Protein AF-A0A946L274-F1 (afdb_monomer)

Solvent-accessible surface area (backbone atoms only — not comparable to full-atom values): 2650 Å² total; per-residue (Å²): 87,68,54,74,50,78,45,82,48,100,73,31,50,34,39,40,36,39,42,49,77,88,68,91,53,98,86,58,90,79,73,46,68,47,75,45,78,40,72,69,130

Mean predicted aligned error: 5.47 Å

Sequence (41 aa):
VGISAKWISPVGPLSFSWAKPLKEQSDADLEPFQFRLGQMF

Foldseek 3Di:
DWDKDWDQDPQGIKIKIADDDPDDDPPDPDDRIDIDDDGDD

Radius of gyration: 13.29 Å; Cα contacts (8 Å, |Δi|>4): 61; chains: 1; bounding box: 31×9×36 Å

Structure (mmCIF, N/CA/C/O backbone):
data_AF-A0A946L274-F1
#
_entry.id   AF-A0A946L274-F1
#
loop_
_atom_site.group_PDB
_atom_site.id
_atom_site.type_symbol
_atom_site.label_atom_id
_atom_site.label_alt_id
_atom_site.label_comp_id
_atom_site.label_asym_id
_atom_site.label_entity_id
_atom_site.label_seq_id
_atom_site.pdbx_PDB_ins_code
_atom_site.Cartn_x
_atom_site.Cartn_y
_atom_site.Cartn_z
_atom_site.occupancy
_atom_site.B_iso_or_equiv
_atom_site.auth_seq_id
_atom_site.auth_comp_id
_atom_site.auth_asym_id
_atom_site.auth_atom_id
_atom_site.pdbx_PDB_model_num
ATOM 1 N N . VAL A 1 1 ? -1.143 4.872 10.883 1.00 90.25 1 VAL A N 1
ATOM 2 C CA . VAL A 1 1 ? 0.284 4.495 10.694 1.00 90.25 1 VAL A CA 1
ATOM 3 C C . VAL A 1 1 ? 0.390 3.516 9.539 1.00 90.25 1 VAL A C 1
ATOM 5 O O . VAL A 1 1 ? -0.574 2.795 9.303 1.00 90.25 1 VAL A O 1
ATOM 8 N N . GLY A 1 2 ? 1.502 3.488 8.809 1.00 92.50 2 GLY A N 1
ATOM 9 C CA . GLY A 1 2 ? 1.614 2.640 7.624 1.00 92.50 2 GLY A CA 1
ATOM 10 C C . GLY A 1 2 ? 3.042 2.434 7.141 1.00 92.50 2 GLY A C 1
ATOM 11 O O . GLY A 1 2 ? 3.969 3.068 7.643 1.00 92.50 2 GLY A O 1
ATOM 12 N N . ILE A 1 3 ? 3.181 1.551 6.157 1.00 95.44 3 ILE A N 1
ATOM 13 C CA . ILE A 1 3 ? 4.412 1.273 5.421 1.00 95.44 3 ILE A CA 1
ATOM 14 C C . ILE A 1 3 ? 4.220 1.6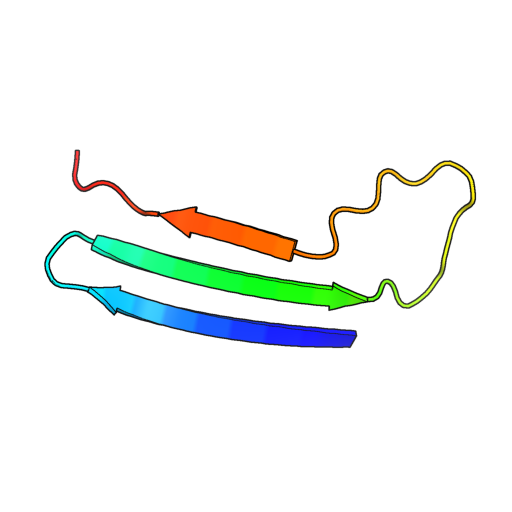46 3.954 1.00 95.44 3 ILE A C 1
ATOM 16 O O . ILE A 1 3 ? 3.125 1.529 3.405 1.00 95.44 3 ILE A O 1
ATOM 20 N N . SER A 1 4 ? 5.290 2.092 3.306 1.00 94.94 4 SER A N 1
ATOM 21 C CA . SER A 1 4 ? 5.277 2.332 1.865 1.00 94.94 4 SER A CA 1
ATOM 22 C C . SER A 1 4 ? 6.561 1.827 1.230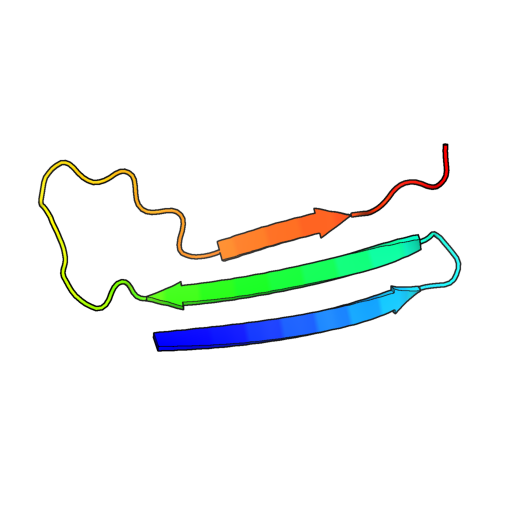 1.00 94.94 4 SER A C 1
ATOM 24 O O . SER A 1 4 ? 7.634 1.913 1.827 1.00 94.94 4 SER A O 1
ATOM 26 N N . ALA A 1 5 ? 6.432 1.293 0.022 1.00 94.50 5 ALA A N 1
ATOM 27 C CA . ALA A 1 5 ? 7.524 0.829 -0.808 1.00 94.50 5 ALA A CA 1
ATOM 28 C C . ALA A 1 5 ? 7.463 1.551 -2.151 1.00 94.50 5 ALA A C 1
ATOM 30 O O . ALA A 1 5 ? 6.418 1.621 -2.801 1.00 94.50 5 ALA A O 1
ATOM 31 N N . LYS A 1 6 ? 8.606 2.084 -2.573 1.00 92.31 6 LYS A N 1
ATOM 32 C CA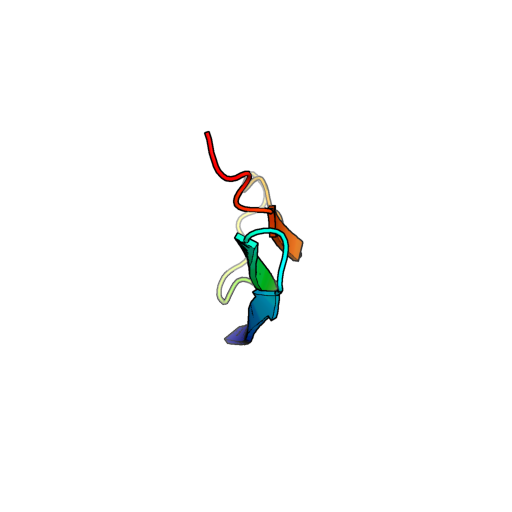 . LYS A 1 6 ? 8.788 2.665 -3.900 1.00 92.31 6 LYS A CA 1
ATOM 33 C C . LYS A 1 6 ? 9.851 1.856 -4.613 1.00 92.31 6 LYS A C 1
ATOM 35 O O . LYS A 1 6 ? 10.938 1.661 -4.074 1.00 92.31 6 LYS A O 1
ATOM 40 N N . TRP A 1 7 ? 9.530 1.397 -5.811 1.00 89.62 7 TRP A N 1
ATOM 41 C CA . TRP A 1 7 ? 10.434 0.606 -6.627 1.00 89.62 7 TRP A CA 1
ATOM 42 C C . TRP A 1 7 ? 10.462 1.169 -8.041 1.00 89.62 7 TRP A C 1
ATOM 44 O O . TRP A 1 7 ? 9.432 1.292 -8.697 1.00 89.62 7 TRP A O 1
ATOM 54 N N . ILE A 1 8 ? 11.650 1.538 -8.507 1.00 88.75 8 ILE A N 1
ATOM 55 C CA . ILE A 1 8 ? 11.857 1.924 -9.900 1.00 88.75 8 ILE A CA 1
ATOM 56 C C . ILE A 1 8 ? 12.133 0.635 -10.670 1.00 88.75 8 ILE A C 1
ATOM 58 O O . ILE A 1 8 ? 13.185 0.019 -10.495 1.00 88.75 8 ILE A O 1
ATOM 62 N N . SER A 1 9 ? 11.164 0.210 -11.477 1.00 86.50 9 SER A N 1
ATOM 63 C CA . SER A 1 9 ? 11.281 -0.975 -12.326 1.00 86.50 9 SER A CA 1
ATOM 64 C C . SER A 1 9 ? 11.646 -0.577 -13.765 1.00 86.50 9 SER A C 1
ATOM 66 O O . SER A 1 9 ? 11.419 0.574 -14.149 1.00 86.50 9 SER A O 1
ATOM 68 N N . PRO A 1 10 ? 12.152 -1.508 -14.597 1.00 82.94 10 PRO A N 1
ATOM 69 C CA . PRO A 1 10 ? 12.440 -1.243 -16.011 1.00 82.94 10 PRO A CA 1
ATOM 70 C C . PRO A 1 10 ? 11.235 -0.737 -16.822 1.00 82.94 10 PRO A C 1
ATOM 72 O O . PRO A 1 10 ? 11.423 -0.087 -17.843 1.00 82.94 10 PRO A O 1
ATOM 75 N N . VAL A 1 11 ? 10.009 -1.018 -16.363 1.00 82.94 11 VAL A N 1
ATOM 76 C CA . VAL A 1 11 ? 8.750 -0.624 -17.022 1.00 82.94 11 VAL A CA 1
ATOM 77 C C . VAL A 1 11 ? 8.117 0.641 -16.431 1.00 82.94 11 VAL A C 1
ATOM 79 O O . VAL A 1 11 ? 7.115 1.120 -16.950 1.00 82.94 11 VAL A O 1
ATOM 82 N N . GLY A 1 12 ? 8.703 1.203 -15.367 1.00 86.06 12 GLY A N 1
ATOM 83 C CA . GLY A 1 12 ? 8.263 2.463 -14.768 1.00 86.06 12 GLY A CA 1
ATOM 84 C C . GLY A 1 12 ? 8.288 2.472 -13.237 1.00 86.06 12 GLY A C 1
ATOM 85 O O . GLY A 1 12 ? 8.605 1.462 -12.592 1.00 86.06 12 GLY A O 1
ATOM 86 N N . PRO A 1 13 ? 7.989 3.630 -12.621 1.00 90.75 13 PRO A N 1
ATOM 87 C CA . PRO A 1 13 ? 7.945 3.766 -11.174 1.00 90.75 13 PRO A CA 1
ATOM 88 C C . PRO A 1 13 ? 6.718 3.051 -10.605 1.00 90.75 13 PRO A C 1
ATOM 90 O O . PRO A 1 13 ? 5.580 3.324 -10.980 1.00 90.75 13 PRO A O 1
ATOM 93 N N . LEU A 1 14 ? 6.959 2.165 -9.649 1.00 90.94 14 LEU A N 1
ATOM 94 C CA . LEU A 1 14 ? 5.941 1.442 -8.905 1.00 90.94 14 LEU A CA 1
ATOM 95 C C . LEU A 1 14 ? 5.914 1.975 -7.471 1.00 90.94 14 LEU A C 1
ATOM 97 O O . LEU A 1 14 ? 6.956 2.202 -6.851 1.00 90.94 14 LEU A O 1
ATOM 101 N N . SER A 1 15 ? 4.724 2.220 -6.934 1.00 92.38 15 SER A N 1
ATOM 102 C CA . SER A 1 15 ? 4.545 2.649 -5.544 1.00 92.38 15 SER A CA 1
ATOM 103 C C . SER A 1 15 ? 3.434 1.849 -4.891 1.00 92.38 15 SER A C 1
ATOM 105 O O . SER A 1 15 ? 2.336 1.774 -5.433 1.00 92.38 15 SER A O 1
ATOM 107 N N . PHE A 1 16 ? 3.721 1.293 -3.721 1.00 93.75 16 PHE A N 1
ATOM 108 C CA . PHE A 1 16 ? 2.788 0.532 -2.902 1.00 93.75 16 PHE A CA 1
ATOM 109 C C . PHE A 1 16 ? 2.756 1.149 -1.508 1.00 93.75 16 PHE A C 1
ATOM 111 O O . PHE A 1 16 ? 3.805 1.435 -0.930 1.00 93.75 16 PHE A O 1
ATOM 118 N N . SER A 1 17 ? 1.566 1.333 -0.959 1.00 94.00 17 SER A N 1
ATOM 119 C CA . SER A 1 17 ? 1.358 1.899 0.367 1.00 94.00 17 SER A CA 1
ATOM 120 C C . SER A 1 17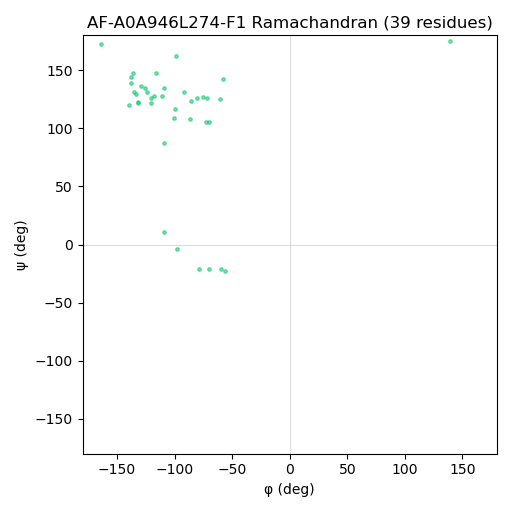 ? 0.319 1.072 1.102 1.00 94.00 17 SER A C 1
ATOM 122 O O . SER A 1 17 ? -0.754 0.806 0.569 1.00 94.00 17 SER A O 1
ATOM 124 N N . TRP A 1 18 ? 0.631 0.691 2.336 1.00 94.56 18 TRP A N 1
ATOM 125 C CA . TRP A 1 18 ? -0.326 0.100 3.258 1.00 94.56 18 TRP A CA 1
ATOM 126 C C . TRP A 1 18 ? -0.422 0.973 4.498 1.00 94.56 18 TRP A C 1
ATOM 128 O O . TRP A 1 18 ? 0.574 1.165 5.198 1.00 94.56 18 TRP A O 1
ATOM 138 N N . ALA A 1 19 ? -1.610 1.469 4.825 1.00 94.12 19 ALA A N 1
ATOM 139 C CA . ALA A 1 19 ? -1.812 2.284 6.012 1.00 94.12 19 ALA A CA 1
ATOM 140 C C . ALA A 1 19 ? -3.093 1.914 6.755 1.00 94.12 19 ALA A C 1
ATOM 142 O O . ALA A 1 19 ? -4.148 1.717 6.165 1.00 94.12 19 ALA A O 1
ATOM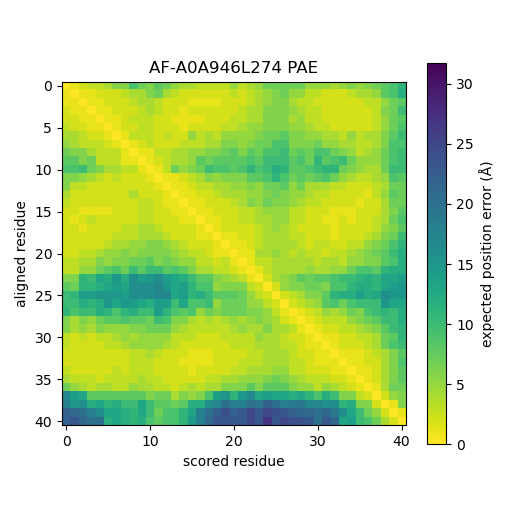 143 N N . LYS A 1 20 ? -2.995 1.885 8.088 1.00 90.19 20 LYS A N 1
ATOM 144 C CA . LYS A 1 20 ? -4.162 1.886 8.967 1.00 90.19 20 LYS A CA 1
ATOM 145 C C . LYS A 1 20 ? -4.508 3.335 9.343 1.00 90.19 20 LYS A C 1
ATOM 147 O O . LYS A 1 20 ? -3.597 4.068 9.773 1.00 90.19 20 LYS A O 1
ATOM 152 N N . PRO A 1 21 ? -5.782 3.756 9.229 1.00 86.12 21 PRO A N 1
ATOM 153 C CA . PRO A 1 21 ? -6.219 5.059 9.719 1.00 86.12 21 PRO A CA 1
ATOM 154 C C . PRO A 1 21 ? -5.940 5.197 11.221 1.00 86.12 21 PRO A C 1
ATOM 156 O O . PRO A 1 21 ? -6.054 4.243 11.986 1.00 86.12 21 PRO A O 1
ATOM 159 N N . LEU A 1 22 ? -5.536 6.395 11.646 1.00 85.19 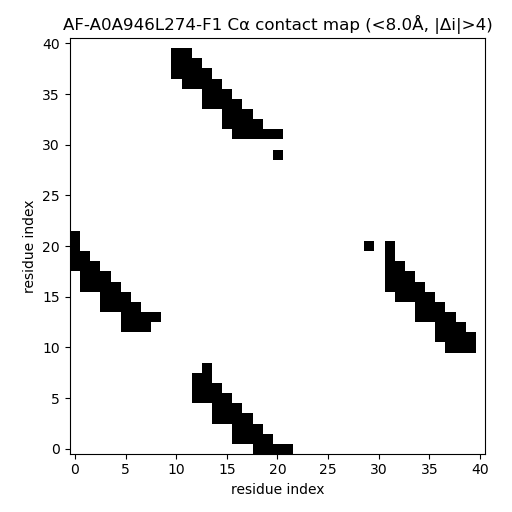22 LEU A N 1
ATOM 160 C CA . LEU A 1 22 ? -5.293 6.701 13.063 1.00 85.19 22 LEU A CA 1
ATOM 161 C C . LEU A 1 22 ? -6.594 6.959 13.837 1.00 85.19 22 LEU A C 1
ATOM 163 O O . LEU A 1 22 ? -6.617 6.847 15.057 1.00 85.19 22 LEU A O 1
ATOM 167 N N . LYS A 1 23 ? -7.664 7.308 13.120 1.00 84.44 23 LYS A N 1
ATOM 168 C CA . LYS A 1 23 ? -9.006 7.530 13.646 1.00 84.44 23 LYS A CA 1
ATOM 169 C C . LYS A 1 23 ? -9.995 6.929 12.658 1.00 84.44 23 LYS A C 1
ATOM 171 O O . LYS A 1 23 ? -10.006 7.324 11.495 1.00 84.44 23 LYS A O 1
ATOM 176 N N . GLU A 1 24 ? -10.777 5.967 13.119 1.00 76.38 24 GLU A N 1
ATOM 177 C CA . GLU A 1 24 ? -11.810 5.313 12.320 1.00 76.38 24 GLU A CA 1
ATOM 178 C C . GLU A 1 24 ? -13.086 6.164 12.419 1.00 76.38 24 GLU A C 1
ATOM 180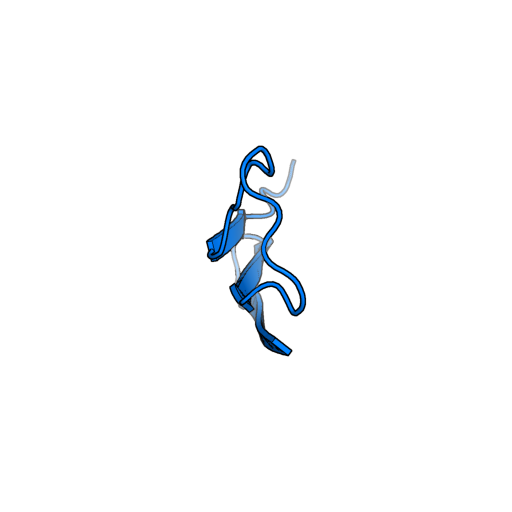 O O . GLU A 1 24 ? -13.526 6.520 13.513 1.00 76.38 24 GLU A O 1
ATOM 185 N N . GLN A 1 25 ? -13.612 6.589 11.271 1.00 81.62 25 GLN A N 1
ATOM 186 C CA . GLN A 1 25 ? -14.887 7.296 11.155 1.00 81.62 25 GLN A CA 1
ATOM 187 C C . GLN A 1 25 ? -15.840 6.330 10.456 1.00 81.62 25 GLN A C 1
ATOM 189 O O . GLN A 1 25 ? -15.467 5.773 9.429 1.00 81.62 25 GLN A O 1
ATOM 194 N N . SER A 1 26 ? -17.019 6.094 11.033 1.00 77.69 26 SER A N 1
ATOM 195 C CA . SER A 1 26 ? -17.935 5.022 10.612 1.00 77.69 26 SER A CA 1
ATOM 196 C C . SER A 1 26 ? -18.409 5.130 9.157 1.00 77.69 26 SER A C 1
ATOM 198 O O . SER A 1 26 ? -18.785 4.122 8.574 1.00 77.69 26 SER A O 1
ATOM 200 N N . ASP A 1 27 ? -18.335 6.329 8.580 1.00 82.38 27 ASP A N 1
ATOM 201 C CA . ASP A 1 27 ? -18.709 6.640 7.196 1.00 82.38 27 ASP A CA 1
ATOM 202 C C . ASP A 1 27 ? -17.493 6.948 6.299 1.00 82.38 27 ASP A C 1
ATOM 204 O O . ASP A 1 27 ? -17.644 7.459 5.191 1.00 82.38 27 ASP A O 1
ATOM 208 N N . ALA A 1 28 ? -16.265 6.704 6.771 1.00 80.81 28 ALA A N 1
ATOM 209 C CA . ALA A 1 28 ? -15.077 6.907 5.950 1.00 80.81 28 ALA A CA 1
ATOM 210 C C . ALA A 1 28 ? -14.859 5.715 5.014 1.00 80.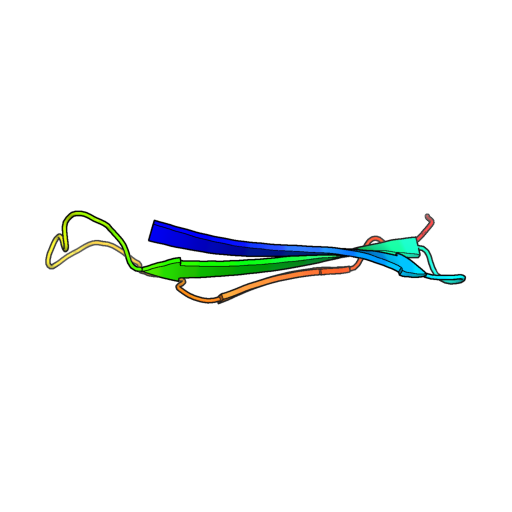81 28 ALA A C 1
ATOM 212 O O . ALA A 1 28 ? -14.715 4.579 5.468 1.00 80.81 28 ALA A O 1
ATOM 213 N N . ASP A 1 29 ? -14.748 5.995 3.718 1.00 80.62 29 ASP A N 1
ATOM 214 C CA . ASP A 1 29 ? -14.281 5.023 2.733 1.00 80.62 29 ASP A CA 1
ATOM 215 C C . ASP A 1 29 ? -12.782 4.779 2.959 1.00 80.62 29 ASP A C 1
ATOM 217 O O . ASP A 1 29 ? -11.935 5.651 2.735 1.00 80.62 29 ASP A O 1
ATOM 221 N N . LEU A 1 30 ? -12.457 3.621 3.535 1.00 87.25 30 LEU A N 1
ATOM 222 C CA . LEU A 1 30 ? -11.095 3.266 3.914 1.00 87.25 30 LEU A CA 1
ATOM 223 C C . LEU A 1 30 ? -10.472 2.354 2.860 1.00 87.25 30 LEU A C 1
ATOM 225 O O . LEU A 1 30 ? -10.862 1.199 2.712 1.00 87.25 30 LEU A O 1
ATOM 229 N N . GLU A 1 31 ? -9.412 2.844 2.223 1.00 89.38 31 GLU A N 1
ATOM 230 C CA . GLU A 1 31 ? -8.569 2.068 1.312 1.00 89.38 31 GLU A CA 1
ATOM 231 C C . GLU A 1 31 ? -7.203 1.803 1.965 1.00 89.38 31 GLU A C 1
ATOM 233 O O . GLU A 1 31 ? -6.262 2.588 1.8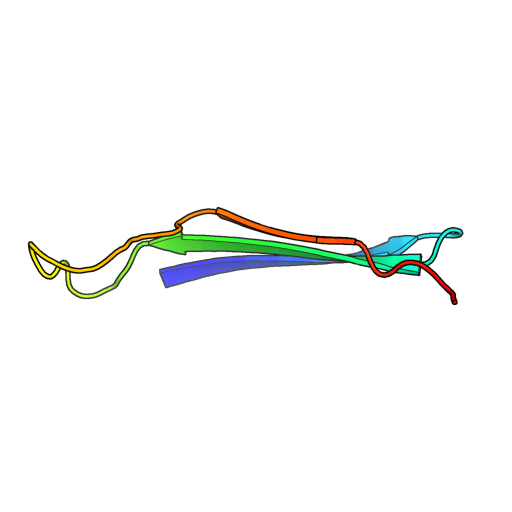05 1.00 89.38 31 GLU A O 1
ATOM 238 N N . PRO A 1 32 ? -7.064 0.718 2.752 1.00 89.31 32 PRO A N 1
ATOM 239 C CA . PRO A 1 32 ? -5.849 0.451 3.516 1.00 89.31 32 PRO A CA 1
ATOM 240 C C . PRO A 1 32 ? -4.657 0.073 2.637 1.00 89.31 32 PRO A C 1
ATOM 242 O O . PRO A 1 32 ? -3.522 0.207 3.086 1.00 89.31 32 PRO A O 1
ATOM 245 N N . PHE A 1 33 ? -4.898 -0.384 1.407 1.00 94.44 33 PHE A N 1
ATOM 246 C CA . PHE A 1 33 ? -3.869 -0.717 0.432 1.00 94.44 33 PHE A CA 1
ATOM 247 C C . PHE A 1 33 ? -4.039 0.136 -0.819 1.00 94.44 33 PHE A C 1
ATOM 249 O O . PHE A 1 33 ? -5.097 0.141 -1.438 1.00 94.44 33 PHE A O 1
ATOM 256 N N . GLN A 1 34 ? -2.973 0.825 -1.207 1.00 93.25 34 GLN A N 1
ATOM 257 C CA . GLN A 1 34 ? -2.934 1.666 -2.393 1.00 93.25 34 GLN A CA 1
ATOM 258 C C . GLN A 1 34 ? -1.717 1.299 -3.228 1.00 93.25 34 GLN A C 1
ATOM 260 O O . GLN A 1 34 ? -0.611 1.144 -2.703 1.00 93.25 34 GLN A O 1
ATOM 265 N N . PHE A 1 35 ? -1.903 1.204 -4.540 1.00 92.50 35 PHE A N 1
ATOM 266 C CA . PHE A 1 35 ? -0.808 0.981 -5.468 1.00 92.50 35 PHE A CA 1
ATOM 267 C C . PHE A 1 35 ? -0.930 1.886 -6.688 1.00 92.50 35 PHE A C 1
ATOM 269 O O . PHE A 1 35 ? -2.019 2.237 -7.135 1.00 92.50 35 PHE A O 1
ATOM 276 N N . ARG A 1 36 ? 0.219 2.284 -7.225 1.00 88.06 36 ARG A N 1
ATOM 277 C CA . ARG A 1 36 ? 0.329 3.029 -8.475 1.00 88.06 36 ARG A CA 1
ATOM 278 C C . ARG A 1 36 ? 1.393 2.361 -9.325 1.00 88.06 36 ARG A C 1
ATOM 280 O O . ARG A 1 36 ? 2.542 2.243 -8.898 1.00 88.06 36 ARG A O 1
ATOM 287 N N . LEU A 1 37 ? 0.995 1.941 -10.520 1.00 88.31 37 LEU A N 1
ATOM 288 C CA . LEU A 1 37 ? 1.903 1.489 -11.564 1.00 88.31 37 LEU A CA 1
ATOM 289 C C . LEU A 1 37 ? 2.048 2.660 -12.535 1.00 88.31 37 LEU A C 1
ATOM 291 O O . LEU A 1 37 ? 1.088 3.041 -13.202 1.00 88.31 37 LEU A O 1
ATOM 295 N N . GLY A 1 38 ? 3.213 3.299 -12.551 1.00 79.44 38 GLY A N 1
ATOM 296 C CA . GLY A 1 38 ? 3.509 4.312 -13.551 1.00 79.44 38 GLY A CA 1
ATOM 297 C C . GLY A 1 38 ? 3.748 3.624 -14.885 1.00 79.44 38 GLY A C 1
ATOM 298 O O . GLY A 1 38 ? 4.804 3.030 -15.068 1.00 79.44 38 GLY A O 1
ATOM 299 N N . GLN A 1 39 ? 2.790 3.700 -15.803 1.00 65.75 39 GLN A N 1
ATOM 300 C CA . GLN A 1 39 ? 3.064 3.423 -17.207 1.00 65.75 39 GLN A CA 1
ATOM 301 C C . GLN A 1 39 ? 3.816 4.624 -17.795 1.00 65.75 39 GLN A C 1
ATOM 303 O O . GLN A 1 39 ? 3.381 5.768 -17.647 1.00 65.75 39 GLN A O 1
ATOM 308 N N . MET A 1 40 ? 4.968 4.352 -18.415 1.00 60.25 40 MET A N 1
ATOM 309 C CA . MET A 1 40 ? 5.604 5.265 -19.365 1.00 60.25 40 MET A CA 1
ATOM 310 C C . MET A 1 40 ? 4.612 5.474 -20.519 1.00 60.25 40 MET A C 1
ATOM 312 O O . MET A 1 40 ? 4.110 4.480 -21.034 1.00 60.25 40 MET A O 1
ATOM 316 N N . PHE A 1 41 ? 4.286 6.736 -20.813 1.00 56.19 41 PHE A N 1
ATOM 317 C CA . PHE A 1 41 ? 3.342 7.196 -21.845 1.00 56.19 41 PHE A CA 1
ATOM 318 C C . PHE A 1 41 ? 3.251 6.314 -23.095 1.00 56.19 41 PHE A C 1
ATOM 320 O O . PHE A 1 41 ? 4.320 5.927 -23.620 1.00 56.19 41 PHE A O 1
#

Secondary structure (DSSP, 8-state):
-EEEEEEEETTEEEEEEEE--SS--TT-----EEEEE----

pLDDT: mean 86.26, std 8.84, range [56.19, 95.44]